Protein AF-A0A1N7NQ08-F1 (afdb_monomer_lite)

Radius of gyration: 19.03 Å; chains: 1; bounding box: 30×50×64 Å

Structure (mmCIF, N/CA/C/O backbone):
data_AF-A0A1N7NQ08-F1
#
_entry.id   AF-A0A1N7NQ08-F1
#
loop_
_atom_site.group_PDB
_atom_site.id
_atom_site.type_symbol
_atom_site.label_atom_id
_atom_site.label_alt_id
_atom_site.label_comp_id
_atom_site.label_asym_id
_atom_site.label_entity_id
_atom_site.label_seq_id
_atom_site.pdbx_PDB_ins_code
_atom_site.Cartn_x
_atom_site.Cartn_y
_atom_site.Cartn_z
_atom_site.occupancy
_atom_site.B_iso_or_equiv
_atom_site.auth_seq_id
_atom_site.auth_comp_id
_atom_site.auth_asym_id
_atom_site.auth_atom_id
_atom_site.pdbx_PDB_model_num
ATOM 1 N N . MET A 1 1 ? 11.891 -41.042 49.660 1.00 40.25 1 MET A N 1
ATOM 2 C CA . MET A 1 1 ? 10.610 -41.252 48.942 1.00 40.25 1 MET A CA 1
ATOM 3 C C . MET A 1 1 ? 9.607 -40.316 49.615 1.00 40.25 1 MET A C 1
ATOM 5 O O . MET A 1 1 ? 9.396 -40.495 50.798 1.00 40.25 1 MET A O 1
ATOM 9 N N . ASN A 1 2 ? 9.118 -39.202 49.071 1.00 37.78 2 ASN A N 1
ATOM 10 C CA . ASN A 1 2 ? 8.674 -38.845 47.722 1.00 37.78 2 ASN A CA 1
ATOM 11 C C . ASN A 1 2 ? 8.966 -37.348 47.447 1.00 37.78 2 ASN A C 1
ATOM 13 O O . ASN A 1 2 ? 8.661 -36.528 48.313 1.00 37.78 2 ASN A O 1
ATOM 17 N N . PRO A 1 3 ? 9.488 -36.965 46.268 1.00 45.69 3 PRO A N 1
ATOM 18 C CA . PRO A 1 3 ? 9.626 -35.570 45.862 1.00 45.69 3 PRO A CA 1
ATOM 19 C C . PRO A 1 3 ? 8.311 -35.075 45.236 1.00 45.69 3 PRO A C 1
ATOM 21 O O . PRO A 1 3 ? 7.804 -35.678 44.292 1.00 45.69 3 PRO A O 1
ATOM 24 N N . ARG A 1 4 ? 7.741 -33.973 45.737 1.00 47.22 4 ARG A N 1
ATOM 25 C CA . ARG A 1 4 ? 6.651 -33.274 45.038 1.00 47.22 4 ARG A CA 1
ATOM 26 C C . ARG A 1 4 ? 7.250 -32.283 44.050 1.00 47.22 4 ARG A C 1
ATOM 28 O O . ARG A 1 4 ? 7.647 -31.177 44.394 1.00 47.22 4 ARG A O 1
ATOM 35 N N . ILE A 1 5 ? 7.357 -32.789 42.834 1.00 52.53 5 ILE A N 1
ATOM 36 C CA . ILE A 1 5 ? 7.685 -32.114 41.588 1.00 52.53 5 ILE A CA 1
ATOM 37 C C . ILE A 1 5 ? 6.440 -31.363 41.074 1.00 52.53 5 ILE A C 1
ATOM 39 O O . ILE A 1 5 ? 5.339 -31.898 41.176 1.00 52.53 5 ILE A O 1
ATOM 43 N N . LEU A 1 6 ? 6.677 -30.203 40.437 1.00 45.25 6 LEU A N 1
ATOM 44 C CA . LEU A 1 6 ? 5.792 -29.447 39.522 1.00 45.25 6 LEU A CA 1
ATOM 45 C C . LEU A 1 6 ? 4.555 -28.770 40.165 1.00 45.25 6 LEU A C 1
ATOM 47 O O . LEU A 1 6 ? 3.888 -29.335 41.013 1.00 45.25 6 LEU A O 1
ATOM 51 N N . CYS A 1 7 ? 4.181 -27.532 39.835 1.00 41.44 7 CYS A N 1
ATOM 52 C CA . CYS A 1 7 ? 4.156 -26.911 38.513 1.00 41.44 7 CYS A CA 1
ATOM 53 C C . CYS A 1 7 ? 4.699 -25.476 38.535 1.00 41.44 7 CYS A C 1
ATOM 55 O O . CYS A 1 7 ? 4.067 -24.564 39.065 1.00 41.44 7 CYS A O 1
ATOM 57 N N . LEU A 1 8 ? 5.832 -25.264 37.867 1.00 40.75 8 LEU A N 1
ATOM 58 C CA . LEU A 1 8 ? 6.222 -23.950 37.377 1.00 40.75 8 LEU A CA 1
ATOM 59 C C . LEU A 1 8 ? 5.378 -23.688 36.121 1.00 40.75 8 LEU A C 1
ATOM 61 O O . LEU A 1 8 ? 5.647 -24.252 35.061 1.00 40.75 8 LEU A O 1
ATOM 65 N N . VAL A 1 9 ? 4.317 -22.892 36.249 1.00 47.38 9 VAL A N 1
ATOM 66 C CA . VAL A 1 9 ? 3.541 -22.414 35.097 1.00 47.38 9 VAL A CA 1
ATOM 67 C C . VAL A 1 9 ? 4.383 -21.347 34.406 1.00 47.38 9 VAL A C 1
ATOM 69 O O . VAL A 1 9 ? 4.257 -20.156 34.679 1.00 47.38 9 VAL A O 1
ATOM 72 N N . ILE A 1 10 ? 5.294 -21.774 33.533 1.00 48.81 10 ILE A N 1
ATOM 73 C CA . ILE A 1 10 ? 5.899 -20.860 32.571 1.00 48.81 10 ILE A CA 1
ATOM 74 C C . ILE A 1 10 ? 4.823 -20.601 31.521 1.00 48.81 10 ILE A C 1
ATOM 76 O O . ILE A 1 10 ? 4.631 -21.393 30.600 1.00 48.81 10 ILE A O 1
ATOM 80 N N . VAL A 1 11 ? 4.101 -19.489 31.668 1.00 45.97 11 VAL A N 1
ATOM 81 C CA . VAL A 1 11 ? 3.359 -18.895 30.555 1.00 45.97 11 VAL A CA 1
ATOM 82 C C . VAL A 1 11 ? 4.410 -18.343 29.593 1.00 45.97 11 VAL A C 1
ATOM 84 O O . VAL A 1 11 ? 4.737 -17.159 29.597 1.00 45.97 11 VAL A O 1
ATOM 87 N N . LEU A 1 12 ? 4.991 -19.231 28.788 1.00 41.25 12 LEU A N 1
ATOM 88 C CA . LEU A 1 12 ? 5.692 -18.857 27.571 1.00 41.25 12 LEU A CA 1
ATOM 89 C C . LEU A 1 12 ? 4.606 -18.350 26.622 1.00 41.25 12 LEU A C 1
ATOM 91 O O . LEU A 1 12 ? 4.070 -19.090 25.800 1.00 41.25 12 LEU A O 1
ATOM 95 N N . MET A 1 13 ? 4.248 -17.072 26.773 1.00 42.16 13 MET A N 1
ATOM 96 C CA . MET A 1 13 ? 3.688 -16.309 25.671 1.00 42.16 13 MET A CA 1
ATOM 97 C C . MET A 1 13 ? 4.774 -16.287 24.603 1.00 42.16 13 MET A C 1
ATOM 99 O O . MET A 1 13 ? 5.636 -15.411 24.582 1.00 42.16 13 MET A O 1
ATOM 103 N N . ALA A 1 14 ? 4.763 -17.308 23.750 1.00 41.09 14 ALA A N 1
ATOM 104 C CA . ALA A 1 14 ? 5.434 -17.283 22.472 1.00 41.09 14 ALA A CA 1
ATOM 105 C C . ALA A 1 14 ? 4.747 -16.194 21.641 1.00 41.09 14 ALA A C 1
ATOM 107 O O . ALA A 1 14 ? 3.910 -16.459 20.785 1.00 41.09 14 ALA A O 1
ATOM 108 N N . LEU A 1 15 ? 5.094 -14.938 21.918 1.00 44.75 15 LEU A N 1
ATOM 109 C CA . LEU A 1 15 ? 5.070 -13.896 20.913 1.00 44.75 15 LEU A CA 1
ATOM 110 C C . LEU A 1 15 ? 6.167 -14.289 19.932 1.00 44.75 15 LEU A C 1
ATOM 112 O O . LEU A 1 15 ? 7.278 -13.781 19.999 1.00 44.75 15 LEU A O 1
ATOM 116 N N . SER A 1 16 ? 5.888 -15.261 19.066 1.00 36.97 16 SER A N 1
ATOM 117 C CA . SER A 1 16 ? 6.612 -15.352 17.813 1.00 36.97 16 SER A CA 1
ATOM 118 C C . SER A 1 16 ? 6.289 -14.051 17.081 1.00 36.97 16 SER A C 1
ATOM 120 O O . SER A 1 16 ? 5.120 -13.864 16.720 1.00 36.97 16 SER A O 1
ATOM 122 N N . PRO A 1 17 ? 7.243 -13.124 16.877 1.00 40.88 17 PRO A N 1
ATOM 123 C CA . PRO A 1 17 ? 7.045 -12.121 15.858 1.00 40.88 17 PRO A CA 1
ATOM 124 C C . PRO A 1 17 ? 7.072 -12.912 14.556 1.00 40.88 17 PRO A C 1
ATOM 126 O O . PRO A 1 17 ? 8.131 -13.271 14.046 1.00 40.88 17 PRO A O 1
ATOM 129 N N . VAL A 1 18 ? 5.896 -13.284 14.059 1.00 40.31 18 VAL A N 1
ATOM 130 C CA . VAL A 1 18 ? 5.785 -13.681 12.667 1.00 40.31 18 VAL A CA 1
ATOM 131 C C . VAL A 1 18 ? 6.122 -12.397 11.929 1.00 40.31 18 VAL A C 1
ATOM 133 O O . VAL A 1 18 ? 5.323 -11.463 11.897 1.00 40.31 18 VAL A O 1
ATOM 136 N N . ALA A 1 19 ? 7.375 -12.288 11.494 1.00 39.91 19 ALA A N 1
ATOM 137 C CA . ALA A 1 19 ? 7.854 -11.187 10.685 1.00 39.91 19 ALA A CA 1
ATOM 138 C C . ALA A 1 19 ? 7.156 -11.309 9.328 1.00 39.91 19 ALA A C 1
ATOM 140 O O . ALA A 1 19 ? 7.699 -11.836 8.362 1.00 39.91 19 ALA A O 1
ATOM 141 N N . PHE A 1 20 ? 5.892 -10.894 9.286 1.00 48.38 20 PHE A N 1
ATOM 142 C CA . PHE A 1 20 ? 5.158 -10.658 8.062 1.00 48.38 20 PHE A CA 1
ATOM 143 C C . PHE A 1 20 ? 5.689 -9.352 7.488 1.00 48.38 20 PHE A C 1
ATOM 145 O O . PHE A 1 20 ? 5.047 -8.311 7.589 1.00 48.38 20 PHE A O 1
ATOM 152 N N . ALA A 1 21 ? 6.880 -9.411 6.905 1.00 51.34 21 ALA A N 1
ATOM 153 C CA . ALA A 1 21 ? 7.286 -8.447 5.905 1.00 51.34 21 ALA A CA 1
ATOM 154 C C . ALA A 1 21 ? 6.219 -8.475 4.799 1.00 51.34 21 ALA A C 1
ATOM 156 O O . ALA A 1 21 ? 6.187 -9.386 3.972 1.00 51.34 21 ALA A O 1
ATOM 157 N N . ARG A 1 22 ? 5.254 -7.554 4.856 1.00 75.19 22 ARG A N 1
ATOM 158 C CA . ARG A 1 22 ? 4.233 -7.384 3.816 1.00 75.19 22 ARG A CA 1
ATOM 159 C C . ARG A 1 22 ? 4.583 -6.120 3.058 1.00 75.19 22 ARG A C 1
ATOM 161 O O . ARG A 1 22 ? 4.784 -5.079 3.680 1.00 75.19 22 ARG A O 1
ATOM 168 N N . CYS A 1 23 ? 4.652 -6.221 1.738 1.00 85.25 23 CYS A N 1
ATOM 169 C CA . CYS A 1 23 ? 4.746 -5.055 0.875 1.00 85.25 23 CYS A CA 1
ATOM 170 C C . CYS A 1 23 ? 3.418 -4.313 0.933 1.00 85.25 23 CYS A C 1
ATOM 172 O O . CYS A 1 23 ? 2.376 -4.869 0.586 1.00 85.25 23 CYS A O 1
ATOM 174 N N . LEU A 1 24 ? 3.454 -3.095 1.463 1.00 89.75 24 LEU A N 1
ATOM 175 C CA . LEU A 1 24 ? 2.291 -2.249 1.675 1.00 89.75 24 LEU A CA 1
ATOM 176 C C . LEU A 1 24 ? 2.553 -0.883 1.056 1.00 89.75 24 LEU A C 1
ATOM 178 O O . LEU A 1 24 ? 3.663 -0.361 1.124 1.00 89.75 24 LEU A O 1
ATOM 182 N N . TYR A 1 25 ? 1.515 -0.306 0.465 1.00 91.31 25 TYR A N 1
ATOM 183 C CA . TYR A 1 25 ? 1.525 1.087 0.041 1.00 91.31 25 TYR A CA 1
ATOM 184 C C . TYR A 1 25 ? 1.763 1.993 1.250 1.00 91.31 25 TYR A C 1
ATOM 186 O O . TYR A 1 25 ? 0.944 1.971 2.155 1.00 91.31 25 TYR A O 1
ATOM 194 N N . ASN A 1 26 ? 2.832 2.784 1.259 1.00 92.88 26 ASN A N 1
ATOM 195 C CA . ASN A 1 26 ? 3.103 3.805 2.260 1.00 92.88 26 ASN A CA 1
ATOM 196 C C . ASN A 1 26 ? 2.428 5.129 1.840 1.00 92.88 26 ASN A C 1
ATOM 198 O O . ASN A 1 26 ? 2.866 5.742 0.863 1.00 92.88 26 ASN A O 1
ATOM 202 N N . PRO A 1 27 ? 1.403 5.619 2.565 1.00 91.25 27 PRO A N 1
ATOM 203 C CA . PRO A 1 27 ? 0.723 6.870 2.228 1.00 91.25 27 PRO A CA 1
ATOM 204 C C . PRO A 1 27 ? 1.604 8.117 2.388 1.00 91.25 27 PRO A C 1
ATOM 206 O O . PRO A 1 27 ? 1.278 9.153 1.814 1.00 91.25 27 PRO A O 1
ATOM 209 N N . GLU A 1 28 ? 2.705 8.043 3.143 1.00 92.06 28 GLU A N 1
ATOM 210 C CA . GLU A 1 28 ? 3.614 9.175 3.357 1.00 92.06 28 GLU A CA 1
ATOM 211 C C . GLU A 1 28 ? 4.529 9.420 2.153 1.00 92.06 28 GLU A C 1
ATOM 213 O O . GLU A 1 28 ? 4.795 10.571 1.808 1.00 92.06 28 GLU A O 1
ATOM 218 N N . THR A 1 29 ? 5.009 8.353 1.503 1.00 92.25 29 THR A N 1
ATOM 219 C CA . THR A 1 29 ? 5.924 8.461 0.350 1.00 92.25 29 THR A CA 1
ATOM 220 C C . THR A 1 29 ? 5.249 8.173 -0.987 1.00 92.25 29 THR A C 1
ATOM 222 O O . THR A 1 29 ? 5.733 8.608 -2.028 1.00 92.25 29 THR A O 1
ATOM 225 N N . GLY A 1 30 ? 4.128 7.450 -0.977 1.00 90.19 30 GLY A N 1
ATOM 226 C CA . GLY A 1 30 ? 3.474 6.932 -2.175 1.00 90.19 30 GLY A CA 1
ATOM 227 C C . GLY A 1 30 ? 4.110 5.654 -2.738 1.00 90.19 30 GLY A C 1
ATOM 228 O O . GLY A 1 30 ? 3.646 5.153 -3.763 1.00 90.19 30 GLY A O 1
ATOM 229 N N . ASP A 1 31 ? 5.148 5.114 -2.092 1.00 91.75 31 ASP A N 1
ATOM 230 C CA . ASP A 1 31 ? 5.829 3.892 -2.525 1.00 91.75 31 ASP A CA 1
ATOM 231 C C . ASP A 1 31 ? 5.191 2.633 -1.924 1.00 91.75 31 ASP A C 1
ATOM 233 O O . ASP A 1 31 ? 4.560 2.680 -0.874 1.00 91.75 31 ASP A O 1
ATOM 237 N N . THR A 1 32 ? 5.397 1.470 -2.543 1.00 90.94 32 THR A N 1
ATOM 238 C CA . THR A 1 32 ? 5.168 0.178 -1.881 1.00 90.94 32 THR A CA 1
ATOM 239 C C . THR A 1 32 ? 6.448 -0.248 -1.164 1.00 90.94 32 THR A C 1
ATOM 241 O O . THR A 1 32 ? 7.515 -0.376 -1.768 1.00 90.94 32 THR A O 1
ATOM 244 N N . GLN A 1 33 ? 6.351 -0.430 0.149 1.00 91.38 33 GLN A N 1
ATOM 245 C CA . GLN A 1 33 ? 7.487 -0.667 1.034 1.00 91.38 33 GLN A CA 1
ATOM 246 C C . GLN A 1 33 ? 7.215 -1.832 1.977 1.00 91.38 33 GLN A C 1
ATOM 248 O O . GLN A 1 33 ? 6.070 -2.171 2.285 1.00 91.38 33 GLN A O 1
ATOM 253 N N . GLU A 1 34 ? 8.291 -2.448 2.456 1.00 89.75 34 GLU A N 1
ATOM 254 C CA . GLU A 1 34 ? 8.202 -3.517 3.441 1.00 89.75 34 GLU A CA 1
ATOM 255 C C . GLU A 1 34 ? 7.712 -2.949 4.774 1.00 89.75 34 GLU A C 1
ATOM 257 O O . GLU A 1 34 ? 8.417 -2.173 5.419 1.00 89.75 34 GLU A O 1
ATOM 262 N N . CYS A 1 35 ? 6.535 -3.362 5.238 1.00 89.69 35 CYS A N 1
ATOM 263 C CA . CYS A 1 35 ? 6.145 -3.071 6.608 1.00 89.69 35 CYS A CA 1
ATOM 264 C C . CYS A 1 35 ? 6.837 -4.043 7.566 1.00 89.69 35 CYS A C 1
ATOM 266 O O . CYS A 1 35 ? 6.469 -5.214 7.655 1.00 89.69 35 CYS A O 1
ATOM 268 N N . ARG A 1 36 ? 7.842 -3.555 8.296 1.00 88.75 36 ARG A N 1
ATOM 269 C CA . ARG A 1 36 ? 8.676 -4.369 9.198 1.00 88.75 36 ARG A CA 1
ATOM 270 C C . ARG A 1 36 ? 8.080 -4.534 10.588 1.00 88.75 36 ARG A C 1
ATOM 272 O O . ARG A 1 36 ? 8.449 -5.449 11.320 1.00 88.75 36 ARG A O 1
ATOM 279 N N . SER A 1 37 ? 7.183 -3.632 10.972 1.00 88.94 37 SER A N 1
ATOM 280 C CA . SER A 1 37 ? 6.512 -3.65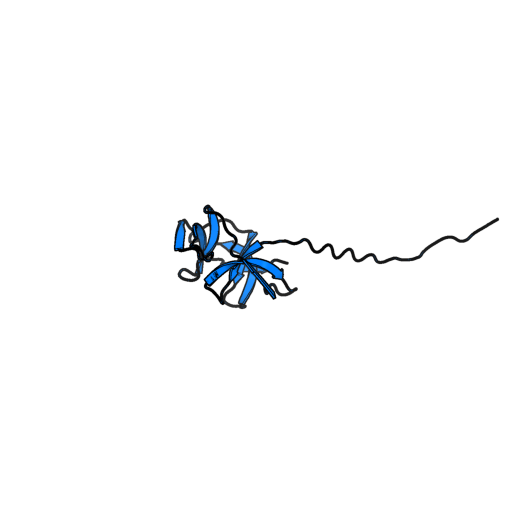6 12.268 1.00 88.94 37 SER A CA 1
ATOM 281 C C . SER A 1 37 ? 5.129 -3.040 12.145 1.00 88.94 37 SER A C 1
ATOM 283 O O . SER A 1 37 ? 5.001 -1.915 11.672 1.00 88.94 37 SER A O 1
ATOM 285 N N . MET A 1 38 ? 4.103 -3.765 12.588 1.00 90.50 38 MET A N 1
ATOM 286 C CA . MET A 1 38 ? 2.714 -3.311 12.581 1.00 90.50 38 MET A CA 1
ATOM 287 C C . MET A 1 38 ? 2.119 -3.405 13.986 1.00 90.50 38 MET A C 1
ATOM 289 O O . MET A 1 38 ? 2.320 -4.397 14.694 1.00 90.50 38 MET A O 1
ATOM 293 N N . ASN A 1 39 ? 1.381 -2.377 14.407 1.00 90.75 39 ASN A N 1
ATOM 294 C CA . ASN A 1 39 ? 0.733 -2.367 15.716 1.00 90.75 39 ASN A CA 1
ATOM 295 C C . ASN A 1 39 ? -0.619 -3.109 15.710 1.00 90.75 39 ASN A C 1
ATOM 297 O O . ASN A 1 39 ? -1.074 -3.636 14.699 1.00 90.75 39 ASN A O 1
ATOM 301 N N . ALA A 1 40 ? -1.266 -3.195 16.878 1.00 89.81 40 ALA A N 1
ATOM 302 C CA . ALA A 1 40 ? -2.512 -3.952 17.046 1.00 89.81 40 ALA A CA 1
ATOM 303 C C . ALA A 1 40 ? -3.700 -3.391 16.254 1.00 89.81 40 ALA A C 1
ATOM 305 O O . ALA A 1 40 ? -4.629 -4.142 15.975 1.00 89.81 40 ALA A O 1
ATOM 306 N N . ILE A 1 41 ? -3.671 -2.104 15.905 1.00 90.19 41 ILE A N 1
ATOM 307 C CA . ILE A 1 41 ? -4.744 -1.439 15.159 1.00 90.19 41 ILE A CA 1
ATOM 308 C C . ILE A 1 41 ? -4.479 -1.412 13.648 1.00 90.19 41 ILE A C 1
ATOM 310 O O . ILE A 1 41 ? -5.329 -0.959 12.887 1.00 90.19 41 ILE A O 1
ATOM 314 N N . GLY A 1 42 ? -3.345 -1.965 13.208 1.00 90.62 42 GLY A N 1
ATOM 315 C CA . GLY A 1 42 ? -3.008 -2.111 11.797 1.00 90.62 42 GLY A CA 1
ATOM 316 C C . GLY A 1 42 ? -2.204 -0.952 11.231 1.00 90.62 42 GLY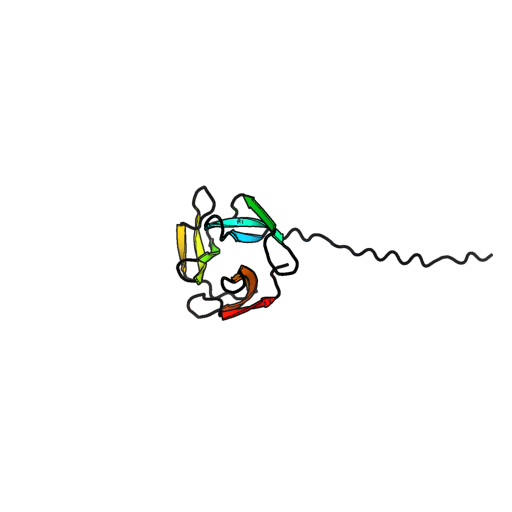 A C 1
ATOM 317 O O . GLY A 1 42 ? -2.144 -0.820 10.020 1.00 90.62 42 GLY A O 1
ATOM 318 N N . GLU A 1 43 ? -1.587 -0.105 12.050 1.00 92.12 43 GLU A N 1
ATOM 319 C CA . GLU A 1 43 ? -0.648 0.906 11.556 1.00 92.12 43 GLU A CA 1
ATOM 320 C C . GLU A 1 43 ? 0.723 0.277 11.344 1.00 92.12 43 GLU A C 1
ATOM 322 O O . GLU A 1 43 ? 1.227 -0.442 12.215 1.00 92.12 43 GLU A O 1
ATOM 327 N N . CYS A 1 44 ? 1.346 0.577 10.205 1.00 91.12 44 CYS A N 1
ATOM 328 C CA . CYS A 1 44 ? 2.748 0.249 10.015 1.00 91.12 44 CYS A CA 1
ATOM 329 C C . CYS A 1 44 ? 3.615 1.257 10.777 1.00 91.12 44 CYS A C 1
ATOM 331 O O . CYS A 1 44 ? 3.590 2.446 10.484 1.00 91.12 44 CYS A O 1
ATOM 333 N N . LEU A 1 45 ? 4.377 0.777 11.756 1.00 91.25 45 LEU A N 1
ATOM 334 C CA . LEU A 1 45 ? 5.244 1.593 12.608 1.00 91.25 45 LEU A CA 1
ATOM 335 C C . LEU A 1 45 ? 6.636 1.809 12.011 1.00 91.25 45 LEU A C 1
ATOM 337 O O . LEU A 1 45 ? 7.372 2.690 12.448 1.00 91.25 45 LEU A O 1
ATOM 341 N N . ASN A 1 46 ? 7.047 0.942 11.086 1.00 90.12 46 ASN A N 1
ATOM 342 C CA . ASN A 1 46 ? 8.364 1.003 10.475 1.00 90.12 46 ASN A CA 1
ATOM 343 C C . ASN A 1 46 ? 8.291 0.479 9.043 1.00 90.12 46 ASN A C 1
ATOM 345 O O . ASN A 1 46 ? 8.126 -0.727 8.828 1.00 90.12 46 ASN A O 1
ATOM 349 N N . PHE A 1 47 ? 8.429 1.397 8.091 1.00 90.94 47 PHE A N 1
ATOM 350 C CA . PHE A 1 47 ? 8.657 1.052 6.700 1.00 90.94 47 PHE A CA 1
ATOM 351 C C . PHE A 1 47 ? 10.145 0.826 6.450 1.00 90.94 47 PHE A C 1
ATOM 353 O O . PHE A 1 47 ? 11.004 1.614 6.847 1.00 90.94 47 PHE A O 1
ATOM 360 N N . GLY A 1 48 ? 10.431 -0.296 5.805 1.00 86.62 48 GLY A N 1
ATOM 361 C CA . GLY A 1 48 ? 11.727 -0.631 5.257 1.00 86.62 48 GLY A CA 1
ATOM 362 C C . GLY A 1 48 ? 11.927 -0.057 3.850 1.00 86.62 48 GLY A C 1
ATOM 363 O O . GLY A 1 48 ? 11.192 0.831 3.417 1.00 86.62 48 GLY A O 1
ATOM 364 N N . PRO A 1 49 ? 12.928 -0.568 3.115 1.00 85.44 49 PRO A N 1
ATOM 365 C CA . PRO A 1 49 ? 13.108 -0.239 1.712 1.00 85.44 49 PRO A CA 1
ATOM 366 C C . PRO A 1 49 ? 11.895 -0.685 0.887 1.00 85.44 49 PRO A C 1
ATOM 368 O O . PRO A 1 49 ? 11.025 -1.435 1.351 1.00 85.44 49 PRO A O 1
ATOM 371 N N . SER A 1 50 ? 11.862 -0.220 -0.360 1.00 83.56 50 SER A N 1
ATOM 372 C CA . SER A 1 50 ? 10.881 -0.666 -1.338 1.00 83.56 50 SER A CA 1
ATOM 373 C C . SER A 1 50 ? 10.850 -2.182 -1.440 1.00 83.56 50 SER A C 1
ATOM 375 O O . SER A 1 50 ? 11.886 -2.851 -1.447 1.00 83.56 50 SER A O 1
ATOM 377 N N . CYS A 1 51 ? 9.642 -2.724 -1.517 1.00 76.62 51 CYS A N 1
ATOM 378 C CA . CYS A 1 51 ? 9.451 -4.123 -1.840 1.00 76.62 51 CYS A CA 1
ATOM 379 C C . CYS A 1 51 ? 8.216 -4.266 -2.721 1.00 76.62 51 CYS A C 1
ATOM 381 O O . CYS A 1 51 ? 7.226 -3.553 -2.554 1.00 76.62 51 CYS A O 1
ATOM 383 N N . GLY A 1 52 ? 8.320 -5.151 -3.699 1.00 70.31 52 GLY A N 1
ATOM 384 C CA . GLY A 1 52 ? 7.307 -5.346 -4.720 1.00 70.31 52 GLY A CA 1
ATOM 385 C C . GLY A 1 52 ? 7.963 -5.824 -6.002 1.00 70.31 52 GLY A C 1
ATOM 386 O O . GLY A 1 52 ? 8.882 -5.185 -6.516 1.00 70.31 52 GLY A O 1
ATOM 387 N N . GLU A 1 53 ? 7.501 -6.958 -6.505 1.00 74.06 53 GLU A N 1
ATOM 388 C CA . GLU A 1 53 ? 7.831 -7.426 -7.846 1.00 74.06 53 GLU A CA 1
ATOM 389 C C . GLU A 1 53 ? 6.652 -7.132 -8.774 1.00 74.06 53 GLU A C 1
ATOM 391 O O . GLU A 1 53 ? 5.491 -7.106 -8.358 1.00 74.06 53 GLU A O 1
ATOM 396 N N . ALA A 1 54 ? 6.933 -6.887 -10.055 1.00 75.69 54 ALA A N 1
ATOM 397 C CA . ALA A 1 54 ? 5.865 -6.749 -11.039 1.00 75.69 54 ALA A CA 1
ATOM 398 C C . ALA A 1 54 ? 4.929 -7.972 -10.975 1.00 75.69 54 ALA A C 1
ATOM 400 O O . ALA A 1 54 ? 5.387 -9.112 -10.960 1.00 75.69 54 ALA A O 1
ATOM 401 N N . GLY A 1 55 ? 3.620 -7.730 -10.945 1.00 72.50 55 GLY A N 1
ATOM 402 C CA . GLY A 1 55 ? 2.600 -8.751 -10.710 1.00 72.50 55 GLY A CA 1
ATOM 403 C C . GLY A 1 55 ? 1.994 -8.722 -9.303 1.00 72.50 55 GLY A C 1
ATOM 404 O O . GLY A 1 55 ? 0.927 -9.308 -9.101 1.00 72.50 55 GLY A O 1
ATOM 405 N N . ASP A 1 56 ? 2.605 -8.013 -8.350 1.00 81.06 56 ASP A N 1
ATOM 406 C CA . ASP A 1 56 ? 2.056 -7.868 -7.002 1.00 81.06 56 ASP A CA 1
ATOM 407 C C . ASP A 1 56 ? 0.807 -6.988 -6.980 1.00 81.06 56 ASP A C 1
ATOM 409 O O . ASP A 1 56 ? 0.732 -5.947 -7.632 1.00 81.06 56 ASP A O 1
ATOM 413 N N . VAL A 1 57 ? -0.185 -7.388 -6.184 1.00 83.75 57 VAL A N 1
ATOM 414 C CA . VAL A 1 57 ? -1.376 -6.567 -5.953 1.00 83.75 57 VAL A CA 1
ATOM 415 C C . VAL A 1 57 ? -1.054 -5.515 -4.901 1.00 83.75 57 VAL A C 1
ATOM 417 O O . VAL A 1 57 ? -0.757 -5.857 -3.757 1.00 83.75 57 VAL A O 1
ATOM 420 N N . THR A 1 58 ? -1.173 -4.244 -5.269 1.00 86.88 58 THR A N 1
ATOM 421 C CA . THR A 1 58 ? -0.970 -3.100 -4.378 1.00 86.88 58 THR A CA 1
ATOM 422 C C . THR A 1 58 ? -2.173 -2.160 -4.422 1.00 86.88 58 THR A C 1
ATOM 424 O O . THR A 1 58 ? -3.065 -2.292 -5.260 1.00 86.88 58 THR A O 1
ATOM 427 N N . TYR A 1 59 ? -2.224 -1.228 -3.480 1.00 88.31 59 TYR A N 1
ATOM 428 C CA . TYR A 1 59 ? -3.255 -0.201 -3.432 1.00 88.31 59 TYR A CA 1
ATOM 429 C C . TYR A 1 59 ? -2.895 0.949 -4.384 1.00 88.31 59 TYR A C 1
ATOM 431 O O . TYR A 1 59 ? -1.811 1.522 -4.279 1.00 88.31 59 TYR A O 1
ATOM 439 N N . ASN A 1 60 ? -3.805 1.300 -5.294 1.00 90.25 60 ASN A N 1
ATOM 440 C CA . ASN A 1 60 ? -3.710 2.490 -6.130 1.00 90.25 60 ASN A CA 1
ATOM 441 C C . ASN A 1 60 ? -4.459 3.660 -5.459 1.00 90.25 60 ASN A C 1
ATOM 443 O O . ASN A 1 60 ? -5.696 3.669 -5.449 1.00 90.25 60 ASN A O 1
ATOM 447 N N . PRO A 1 61 ? -3.753 4.687 -4.948 1.00 87.31 61 PRO A N 1
ATOM 448 C CA . PRO A 1 61 ? -4.389 5.828 -4.291 1.00 87.31 61 PRO A CA 1
ATOM 449 C C . PRO A 1 61 ? -5.184 6.728 -5.246 1.00 87.31 61 PRO A C 1
ATOM 451 O O . PRO A 1 61 ? -6.054 7.464 -4.790 1.00 87.31 61 PRO A O 1
ATOM 454 N N . GLN A 1 62 ? -4.912 6.690 -6.556 1.00 89.19 62 GLN A N 1
ATOM 455 C CA . GLN A 1 62 ? -5.604 7.530 -7.542 1.00 89.19 62 GLN A CA 1
ATOM 456 C C . GLN A 1 62 ? -7.020 7.031 -7.825 1.00 89.19 62 GLN A C 1
ATOM 458 O O . GLN A 1 62 ? -7.928 7.825 -8.063 1.00 89.19 62 GLN A O 1
ATOM 463 N N . THR A 1 63 ? -7.199 5.712 -7.816 1.00 89.50 63 THR A N 1
ATOM 464 C CA . THR A 1 63 ? -8.476 5.055 -8.112 1.00 89.50 63 THR A CA 1
ATOM 465 C C . THR A 1 63 ? -9.137 4.475 -6.864 1.00 89.50 63 THR A C 1
ATOM 467 O O . THR A 1 63 ? -10.294 4.074 -6.941 1.00 89.50 63 THR A O 1
ATOM 470 N N . ASN A 1 64 ? -8.440 4.461 -5.720 1.00 88.44 64 ASN A N 1
ATOM 471 C CA . ASN A 1 64 ? -8.867 3.821 -4.473 1.00 88.44 64 ASN A CA 1
ATOM 472 C C . ASN A 1 64 ? -9.186 2.323 -4.668 1.00 88.44 64 ASN A C 1
ATOM 474 O O . ASN A 1 64 ? -10.156 1.790 -4.125 1.00 88.44 64 ASN A O 1
ATOM 478 N N . THR A 1 65 ? -8.380 1.640 -5.486 1.00 90.06 65 THR A N 1
ATOM 479 C CA . THR A 1 65 ? -8.584 0.229 -5.847 1.00 90.06 65 THR A CA 1
ATOM 480 C C . THR A 1 65 ? -7.335 -0.603 -5.594 1.00 90.06 65 THR A C 1
ATOM 482 O O . THR A 1 65 ? -6.223 -0.084 -5.533 1.00 90.06 65 THR A O 1
ATOM 485 N N . MET A 1 66 ? -7.517 -1.908 -5.416 1.00 88.62 66 MET A N 1
ATOM 486 C CA . MET A 1 66 ? -6.427 -2.873 -5.365 1.00 88.62 66 MET A CA 1
ATOM 487 C C . MET A 1 66 ? -6.140 -3.350 -6.783 1.00 88.62 66 MET A C 1
ATOM 489 O O . MET A 1 66 ? -7.001 -3.955 -7.422 1.00 88.62 66 MET A O 1
ATOM 493 N N . GLU A 1 67 ? -4.934 -3.113 -7.278 1.00 89.12 67 GLU A N 1
ATOM 494 C CA . GLU A 1 67 ? -4.564 -3.391 -8.664 1.00 89.12 67 GLU A CA 1
ATOM 495 C C . GLU A 1 67 ? -3.237 -4.125 -8.738 1.00 89.12 67 GLU A C 1
ATOM 497 O O . GLU A 1 67 ? -2.396 -4.020 -7.846 1.00 89.12 67 GLU A O 1
ATOM 502 N N . ILE A 1 68 ? -3.055 -4.893 -9.809 1.00 88.31 68 ILE A N 1
ATOM 503 C CA . ILE A 1 68 ? -1.765 -5.513 -10.093 1.00 88.31 68 ILE A CA 1
ATOM 504 C C . ILE A 1 68 ? -0.795 -4.406 -10.499 1.00 88.31 68 ILE A C 1
ATOM 506 O O . ILE A 1 68 ? -1.049 -3.680 -11.458 1.00 88.31 68 ILE A O 1
ATOM 510 N N . CYS A 1 69 ? 0.324 -4.278 -9.801 1.00 87.62 69 CYS A N 1
ATOM 511 C CA . CYS A 1 69 ? 1.389 -3.392 -10.224 1.00 87.62 69 CYS A CA 1
ATOM 512 C C . CYS A 1 69 ? 2.198 -4.049 -11.342 1.00 87.62 69 CYS A C 1
ATOM 514 O O . CYS A 1 69 ? 2.860 -5.059 -11.124 1.00 87.62 69 CYS A O 1
ATOM 516 N N . ASN A 1 70 ? 2.187 -3.472 -12.540 1.00 90.06 70 ASN A N 1
ATOM 517 C CA . ASN A 1 70 ? 2.971 -3.974 -13.669 1.00 90.06 70 ASN A CA 1
ATOM 518 C C . ASN A 1 70 ? 4.417 -3.474 -13.637 1.00 90.06 70 ASN A C 1
ATOM 520 O O . ASN A 1 70 ? 5.306 -4.098 -14.214 1.00 90.06 70 ASN A O 1
ATOM 524 N N . THR A 1 71 ? 4.665 -2.307 -13.039 1.00 90.12 71 THR A N 1
ATOM 525 C CA . THR A 1 71 ? 5.998 -1.693 -13.026 1.00 90.12 71 THR A CA 1
ATOM 526 C C . THR A 1 71 ? 6.185 -0.818 -11.798 1.00 90.12 71 THR A C 1
ATOM 528 O O . THR A 1 71 ? 5.397 0.098 -11.551 1.00 90.12 71 THR A O 1
ATOM 531 N N . PHE A 1 72 ? 7.276 -1.070 -11.080 1.00 89.31 72 PHE A N 1
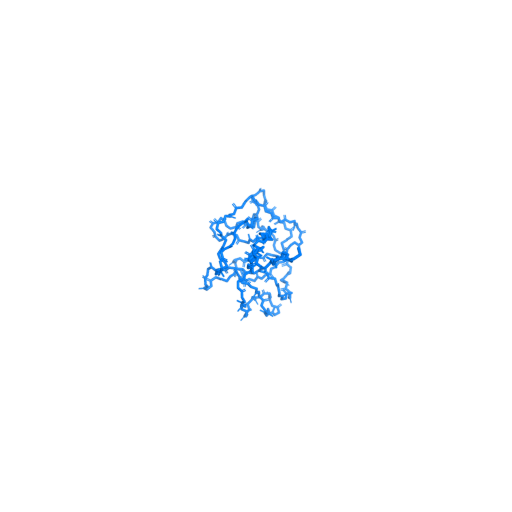ATOM 532 C CA . PHE A 1 72 ? 7.742 -0.246 -9.973 1.00 89.31 72 PHE A CA 1
ATOM 533 C C . PHE A 1 72 ? 8.826 0.736 -10.433 1.00 89.31 72 PHE A C 1
ATOM 535 O O . PHE A 1 72 ? 9.643 0.421 -11.300 1.00 89.31 72 PHE A O 1
ATOM 542 N N . SER A 1 73 ? 8.839 1.932 -9.848 1.00 89.50 73 SER A N 1
ATOM 543 C CA . SER A 1 73 ? 9.958 2.867 -9.944 1.00 89.50 73 SER A CA 1
ATOM 544 C C . SER A 1 73 ? 11.173 2.336 -9.172 1.00 89.50 73 SER A C 1
ATOM 546 O O . SER A 1 73 ? 11.076 1.396 -8.381 1.00 89.50 73 SER A O 1
ATOM 548 N N . SER A 1 74 ? 12.319 3.005 -9.312 1.00 84.94 74 SER A N 1
ATOM 549 C CA . SER A 1 74 ? 13.506 2.722 -8.496 1.00 84.94 74 SER A CA 1
ATOM 550 C C . SER A 1 74 ? 13.303 2.974 -6.994 1.00 84.94 74 SER A C 1
ATOM 552 O O . SER A 1 74 ? 14.082 2.467 -6.192 1.00 84.94 74 SER A O 1
ATOM 554 N N . THR A 1 75 ? 12.283 3.746 -6.605 1.00 85.12 75 THR A N 1
ATOM 555 C CA . THR A 1 75 ? 11.933 4.030 -5.201 1.00 85.12 75 THR A CA 1
ATOM 556 C C . THR A 1 75 ? 10.868 3.090 -4.645 1.00 85.12 75 THR A C 1
ATOM 558 O O . THR A 1 75 ? 10.628 3.115 -3.444 1.00 85.12 75 THR A O 1
ATOM 561 N N . GLY A 1 76 ? 10.255 2.244 -5.484 1.00 85.81 76 GLY A N 1
ATOM 562 C CA . GLY A 1 76 ? 9.176 1.333 -5.092 1.00 85.81 76 GLY A CA 1
ATOM 563 C C . GLY A 1 76 ? 7.761 1.859 -5.310 1.00 85.81 76 GLY A C 1
ATOM 564 O O . GLY A 1 76 ? 6.807 1.169 -4.959 1.00 85.81 76 GLY A O 1
ATOM 565 N N . ALA A 1 77 ? 7.576 3.044 -5.892 1.00 88.44 77 ALA A N 1
ATOM 566 C CA . ALA A 1 77 ? 6.259 3.502 -6.323 1.00 88.44 77 ALA A CA 1
ATOM 567 C C . ALA A 1 77 ? 5.761 2.640 -7.475 1.00 88.44 77 ALA A C 1
ATOM 569 O O . ALA A 1 77 ? 6.482 2.416 -8.448 1.00 88.44 77 ALA A O 1
ATOM 570 N N . CYS A 1 78 ? 4.512 2.187 -7.399 1.00 89.12 78 CYS A N 1
ATOM 571 C CA . CYS A 1 78 ? 3.889 1.592 -8.566 1.00 89.12 78 CYS A CA 1
ATOM 572 C C . CYS A 1 78 ? 3.572 2.699 -9.577 1.00 89.12 78 CYS A C 1
ATOM 574 O O . CYS A 1 78 ? 2.769 3.589 -9.300 1.00 89.12 78 CYS A O 1
ATOM 576 N N . ILE A 1 79 ? 4.224 2.657 -10.737 1.00 90.50 79 ILE A N 1
ATOM 577 C CA . ILE A 1 79 ? 4.084 3.675 -11.792 1.00 90.50 79 ILE A CA 1
ATOM 578 C C . ILE A 1 79 ? 3.245 3.188 -12.973 1.00 90.50 79 ILE A C 1
ATOM 580 O O . ILE A 1 79 ? 2.894 3.973 -13.852 1.00 90.50 79 ILE A O 1
ATOM 584 N N . SER A 1 80 ? 2.918 1.897 -13.007 1.00 91.12 80 SER A N 1
ATOM 585 C CA . SER A 1 80 ? 2.010 1.318 -13.990 1.00 91.12 80 SER A CA 1
ATOM 586 C C . SER A 1 80 ? 1.130 0.274 -13.324 1.00 91.12 80 SER A C 1
ATOM 588 O O . SER A 1 80 ? 1.626 -0.732 -12.816 1.00 91.12 80 SER A O 1
ATOM 590 N N . PHE A 1 81 ? -0.176 0.514 -13.359 1.00 90.50 81 PHE A N 1
ATOM 591 C CA . PHE A 1 81 ? -1.187 -0.390 -12.833 1.00 90.50 81 PHE A CA 1
ATOM 592 C C . PHE A 1 81 ? -1.819 -1.186 -13.978 1.00 90.50 81 PHE A C 1
ATOM 594 O O . PHE A 1 81 ? -2.088 -0.661 -15.060 1.00 90.50 81 PHE A O 1
ATOM 601 N N . GLY A 1 82 ? -1.997 -2.480 -13.745 1.00 87.19 82 GLY A N 1
ATOM 602 C CA . GLY A 1 82 ? -2.751 -3.390 -14.589 1.00 87.19 82 GLY A CA 1
ATOM 603 C C . GLY A 1 82 ? -4.212 -3.452 -14.167 1.00 87.19 82 GLY A C 1
ATOM 604 O O . GLY A 1 82 ? -4.728 -2.567 -13.494 1.00 87.19 82 GLY A O 1
ATOM 605 N N . SER A 1 83 ? -4.892 -4.524 -14.567 1.00 85.00 83 SER A N 1
ATOM 606 C CA . SER A 1 83 ? -6.280 -4.747 -14.172 1.00 85.00 83 SER A CA 1
ATOM 607 C C . SER A 1 83 ? -6.421 -4.848 -12.656 1.00 85.00 83 SER A C 1
ATOM 609 O O . SER A 1 83 ? -5.576 -5.427 -11.962 1.00 85.00 83 SER A O 1
ATOM 611 N N . SER A 1 84 ? -7.530 -4.321 -12.154 1.00 81.69 84 SER A N 1
ATOM 612 C CA . SER A 1 84 ? -7.846 -4.368 -10.739 1.00 81.69 84 SER A CA 1
ATOM 613 C C . SER A 1 84 ? -8.043 -5.815 -10.269 1.00 81.69 84 SER A C 1
ATOM 615 O O . SER A 1 84 ? -8.626 -6.652 -10.963 1.00 81.69 84 SER A O 1
ATOM 617 N N . SER A 1 85 ? -7.520 -6.130 -9.088 1.00 73.38 85 SER A N 1
ATOM 618 C CA . SER A 1 85 ? -7.613 -7.455 -8.487 1.00 73.38 85 SER A CA 1
ATOM 619 C C . SER A 1 85 ? -8.980 -7.629 -7.843 1.00 73.38 85 SER A C 1
ATOM 621 O O . SER A 1 85 ? -9.343 -6.892 -6.932 1.00 73.38 85 SER A O 1
ATOM 623 N N . SER A 1 86 ? -9.715 -8.663 -8.242 1.00 71.25 86 SER A N 1
ATOM 624 C CA . SER A 1 86 ? -10.946 -9.078 -7.563 1.00 71.25 86 SER A CA 1
ATOM 625 C C . SER A 1 86 ? -10.677 -10.010 -6.374 1.00 71.25 86 SER A C 1
ATOM 627 O O . SER A 1 86 ? -11.582 -10.725 -5.948 1.00 71.25 86 SER A O 1
ATOM 629 N N . ARG A 1 87 ? -9.430 -10.089 -5.878 1.00 75.62 87 ARG A N 1
ATOM 630 C CA . ARG A 1 87 ? -9.026 -11.059 -4.851 1.00 75.62 87 ARG A CA 1
ATOM 631 C C . ARG A 1 87 ? -9.211 -10.483 -3.438 1.00 75.62 87 ARG A C 1
ATOM 633 O O . ARG A 1 87 ? -8.383 -9.674 -3.019 1.00 75.62 87 ARG A O 1
ATOM 640 N N . PRO A 1 88 ? -10.235 -10.911 -2.673 1.00 77.44 88 PRO A N 1
ATOM 641 C CA . PRO A 1 88 ? -10.360 -10.543 -1.265 1.00 77.44 88 PRO A CA 1
ATOM 642 C C . PRO A 1 88 ? -9.304 -11.264 -0.407 1.00 77.44 88 PRO A C 1
ATOM 644 O O . PRO A 1 88 ? -8.548 -12.114 -0.880 1.00 77.44 88 PRO A O 1
ATOM 647 N N . GLY A 1 89 ? -9.257 -10.932 0.880 1.00 82.44 89 GLY A N 1
ATOM 648 C CA . GLY A 1 89 ? -8.363 -11.520 1.879 1.00 82.44 89 GLY A CA 1
ATOM 649 C C . GLY A 1 89 ? -6.945 -10.944 1.881 1.00 82.44 89 GLY A C 1
ATOM 650 O O . GLY A 1 89 ? -6.101 -11.396 2.656 1.00 82.44 89 GLY A O 1
ATOM 651 N N . ILE A 1 90 ? -6.666 -9.953 1.033 1.00 84.12 90 ILE A N 1
AT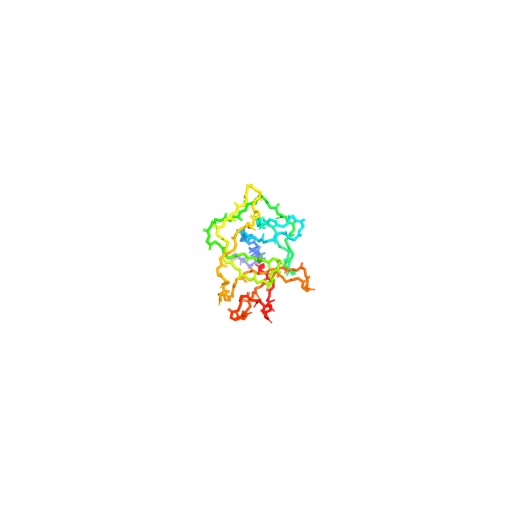OM 652 C CA . ILE A 1 90 ? -5.380 -9.255 0.998 1.00 84.12 90 ILE A CA 1
ATOM 653 C C . ILE A 1 90 ? -5.351 -8.112 2.009 1.00 84.12 90 ILE A C 1
ATOM 655 O O . ILE A 1 90 ? -6.386 -7.550 2.370 1.00 84.12 90 ILE A O 1
ATOM 659 N N . CYS A 1 91 ? -4.150 -7.783 2.475 1.00 88.50 91 CYS A N 1
ATOM 660 C CA . CYS A 1 91 ? -3.959 -6.594 3.284 1.00 88.50 91 CYS A CA 1
ATOM 661 C C . CYS A 1 91 ? -4.079 -5.357 2.392 1.00 88.50 91 CYS A C 1
ATOM 663 O O . CYS A 1 91 ? -3.412 -5.287 1.362 1.00 88.50 91 CYS A O 1
ATOM 665 N N . ALA A 1 92 ? -4.933 -4.416 2.775 1.00 89.69 92 ALA A N 1
ATOM 666 C CA . ALA A 1 92 ? -5.188 -3.203 2.020 1.00 89.69 92 ALA A CA 1
ATOM 667 C C . ALA A 1 92 ? -5.154 -1.992 2.948 1.00 89.69 92 ALA A C 1
ATOM 669 O O . ALA A 1 92 ? -5.492 -2.084 4.132 1.00 89.69 92 ALA A O 1
ATOM 670 N N . PHE A 1 93 ? -4.748 -0.856 2.394 1.00 92.69 93 PHE A N 1
ATOM 671 C CA . PHE A 1 93 ? -4.804 0.415 3.092 1.00 92.69 93 PHE A CA 1
ATOM 672 C C . PHE A 1 93 ? -6.250 0.924 3.118 1.00 92.69 93 PHE A C 1
ATOM 674 O O . PHE A 1 93 ? -6.884 1.058 2.072 1.00 92.69 93 PHE A O 1
ATOM 681 N N . ASN A 1 94 ? -6.777 1.189 4.311 1.00 92.50 94 ASN A N 1
ATOM 682 C CA . ASN A 1 94 ? -8.068 1.834 4.498 1.00 92.50 94 ASN A CA 1
ATOM 683 C C . ASN A 1 94 ? -7.849 3.335 4.697 1.00 92.50 94 ASN A C 1
ATOM 685 O O . ASN A 1 94 ? -7.456 3.777 5.776 1.00 92.50 94 ASN A O 1
ATOM 689 N N . SER A 1 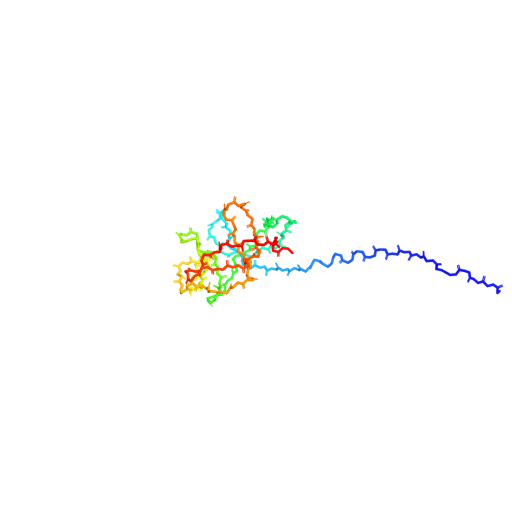95 ? -8.140 4.125 3.666 1.00 89.81 95 SER A N 1
ATOM 690 C CA . SER A 1 95 ? -7.992 5.583 3.698 1.00 89.81 95 SER A CA 1
ATOM 691 C C . SER A 1 95 ? -8.925 6.275 4.699 1.00 89.81 95 SER A C 1
ATOM 693 O O . SER A 1 95 ? -8.604 7.365 5.164 1.00 89.81 95 SER A O 1
ATOM 695 N N . ALA A 1 96 ? -10.045 5.649 5.085 1.00 91.19 96 ALA A N 1
ATOM 696 C CA . ALA A 1 96 ? -10.974 6.215 6.063 1.00 91.19 96 ALA A CA 1
ATOM 697 C C . ALA A 1 96 ? -10.460 6.099 7.507 1.00 91.19 96 ALA A C 1
ATOM 699 O O . ALA A 1 96 ? -10.708 6.991 8.316 1.00 91.19 96 ALA A O 1
ATOM 700 N N . SER A 1 97 ? -9.755 5.013 7.840 1.00 92.06 97 SER A N 1
ATOM 701 C CA . SER A 1 97 ? -9.159 4.805 9.169 1.00 92.06 97 SER A CA 1
ATOM 702 C C . SER A 1 97 ? -7.660 5.095 9.225 1.00 92.06 97 SER A C 1
ATOM 704 O O . SER A 1 97 ? -7.105 5.125 10.316 1.00 92.06 97 SER A O 1
ATOM 706 N N . ASN A 1 98 ? -7.014 5.302 8.075 1.00 91.75 98 ASN A N 1
ATOM 707 C CA . ASN A 1 98 ? -5.565 5.432 7.925 1.00 91.75 98 ASN A CA 1
ATOM 708 C C . ASN A 1 98 ? -4.785 4.218 8.475 1.00 91.75 98 ASN A C 1
ATOM 710 O O . ASN A 1 98 ? -3.703 4.354 9.041 1.00 91.75 98 ASN A O 1
ATOM 714 N N . THR A 1 99 ? -5.348 3.013 8.331 1.00 93.00 99 THR A N 1
ATOM 715 C CA . THR A 1 99 ? -4.754 1.761 8.832 1.00 93.00 99 THR A CA 1
ATOM 716 C C . THR A 1 99 ? -4.816 0.640 7.798 1.00 93.00 99 THR A C 1
ATOM 718 O O . THR A 1 99 ? -5.609 0.674 6.857 1.00 93.00 99 THR A O 1
ATOM 721 N N . TYR A 1 100 ? -3.980 -0.383 7.967 1.00 92.75 100 TYR A N 1
ATOM 722 C CA . TYR A 1 100 ? -3.980 -1.584 7.139 1.00 92.75 100 TYR A CA 1
ATOM 723 C C . TYR A 1 100 ? -4.894 -2.654 7.726 1.00 92.75 100 TYR A C 1
ATOM 725 O O . TYR A 1 100 ? -4.693 -3.150 8.841 1.00 92.75 100 TYR A O 1
ATOM 733 N N . GLN A 1 101 ? -5.884 -3.059 6.940 1.00 93.00 101 GLN A N 1
ATOM 734 C CA . GLN A 1 101 ? -6.875 -4.054 7.329 1.00 93.00 101 GLN A CA 1
ATOM 735 C C . GLN A 1 101 ? -7.033 -5.109 6.236 1.00 93.00 101 GLN A C 1
ATOM 737 O O . GLN A 1 101 ? -6.751 -4.878 5.059 1.00 93.00 101 GLN A O 1
ATOM 742 N N . ILE A 1 102 ? -7.488 -6.298 6.629 1.00 91.12 102 ILE A N 1
ATOM 743 C CA . ILE A 1 102 ? -7.833 -7.341 5.666 1.00 91.12 102 ILE A CA 1
ATOM 744 C C . ILE A 1 102 ? -9.051 -6.881 4.872 1.00 91.12 102 ILE A C 1
ATOM 746 O O . ILE A 1 102 ? -10.105 -6.606 5.446 1.00 91.12 102 ILE A O 1
ATOM 750 N N . CYS A 1 103 ? -8.919 -6.829 3.551 1.00 90.06 103 CYS A N 1
ATOM 751 C CA . CYS A 1 103 ? -10.039 -6.536 2.681 1.00 90.06 103 CYS A CA 1
ATOM 752 C C . CYS A 1 103 ? -10.914 -7.782 2.503 1.00 90.06 103 CYS A C 1
ATOM 754 O O . CYS A 1 103 ? -10.546 -8.708 1.785 1.00 90.06 103 CYS A O 1
ATOM 756 N N . ASN A 1 104 ? -12.078 -7.834 3.145 1.00 91.19 104 ASN A N 1
ATOM 757 C CA . ASN A 1 104 ? -12.969 -8.996 3.100 1.00 91.19 104 ASN A CA 1
ATOM 758 C C . ASN A 1 104 ? -13.814 -9.055 1.822 1.00 91.19 104 ASN A C 1
ATOM 760 O O . ASN A 1 104 ? -14.288 -10.126 1.443 1.00 91.19 104 ASN A O 1
ATOM 764 N N . SER A 1 105 ? -14.064 -7.914 1.178 1.00 91.25 105 SER A N 1
ATOM 765 C CA . SER A 1 105 ? -14.907 -7.838 -0.020 1.00 91.25 105 SER A CA 1
ATOM 766 C C . SER A 1 105 ? -14.457 -6.712 -0.940 1.00 91.25 105 SER A C 1
ATOM 768 O O . SER A 1 105 ? -14.135 -5.618 -0.474 1.00 91.25 105 SER A O 1
ATOM 770 N N . ILE A 1 106 ? -14.470 -6.996 -2.242 1.00 90.00 106 ILE A N 1
ATOM 771 C CA . ILE A 1 106 ? -14.001 -6.109 -3.304 1.00 90.00 106 ILE A CA 1
ATOM 772 C C . ILE A 1 106 ? -15.088 -5.954 -4.379 1.00 90.00 106 ILE A C 1
ATOM 774 O O . ILE A 1 106 ? -15.796 -6.917 -4.680 1.00 90.00 106 ILE A O 1
ATOM 778 N N . THR A 1 107 ? -15.233 -4.758 -4.958 1.00 90.56 107 THR A N 1
ATOM 779 C CA . THR A 1 107 ? -16.097 -4.532 -6.133 1.00 90.56 107 THR A CA 1
ATOM 780 C C . THR A 1 107 ? -15.493 -5.148 -7.394 1.00 90.56 107 THR A C 1
ATOM 782 O O . THR A 1 107 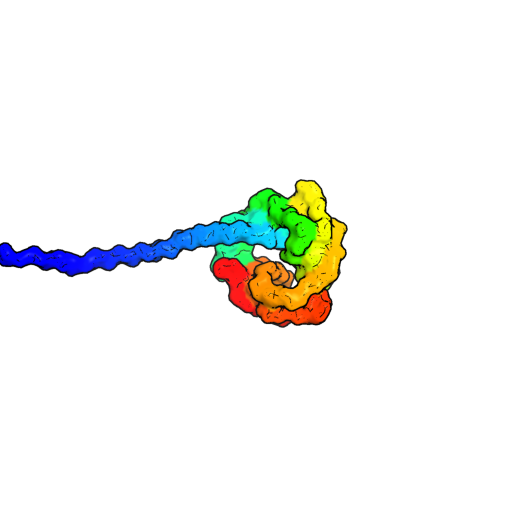? -14.309 -5.466 -7.452 1.00 90.56 107 THR A O 1
ATOM 785 N N . SER A 1 108 ? -16.260 -5.246 -8.481 1.00 86.19 108 SER A N 1
ATOM 786 C CA . SER A 1 108 ? -15.707 -5.659 -9.782 1.00 86.19 108 SER A CA 1
ATOM 787 C C . SER A 1 108 ? -14.607 -4.726 -10.311 1.00 86.19 108 SER A C 1
ATOM 789 O O . SER A 1 108 ? -13.905 -5.089 -11.248 1.00 86.19 108 SER A O 1
ATOM 791 N N . ARG A 1 109 ? -14.466 -3.528 -9.728 1.00 86.56 109 ARG A N 1
ATOM 792 C CA . ARG A 1 109 ? -13.422 -2.548 -10.043 1.00 86.56 109 ARG A CA 1
ATOM 793 C C . ARG A 1 109 ? -12.202 -2.646 -9.124 1.00 86.56 109 ARG A C 1
ATOM 795 O O . ARG A 1 109 ? -11.304 -1.838 -9.268 1.00 86.56 109 ARG A O 1
ATOM 802 N N . GLY A 1 110 ? -12.157 -3.580 -8.173 1.00 88.06 110 GLY A N 1
ATOM 803 C CA . GLY A 1 110 ? -11.028 -3.708 -7.244 1.00 88.06 110 GLY A CA 1
ATOM 804 C C . GLY A 1 110 ? -11.109 -2.832 -5.990 1.00 88.06 110 GLY A C 1
ATOM 805 O O . GLY A 1 110 ? -10.182 -2.853 -5.185 1.00 88.06 110 GLY A O 1
ATOM 806 N N . GLU A 1 111 ? -12.183 -2.064 -5.787 1.00 91.50 111 GLU A N 1
ATOM 807 C CA . GLU A 1 111 ? -12.345 -1.234 -4.583 1.00 91.50 111 GLU A CA 1
ATOM 808 C C . GLU A 1 111 ? -12.605 -2.126 -3.373 1.00 91.50 111 GLU A C 1
ATOM 810 O O . GLU A 1 111 ? -13.503 -2.971 -3.412 1.00 91.50 111 GLU A O 1
ATOM 815 N N . CYS A 1 112 ? -11.876 -1.912 -2.278 1.00 90.69 112 CYS A N 1
ATOM 816 C CA . CYS A 1 112 ? -12.204 -2.573 -1.025 1.00 90.69 112 CYS A CA 1
ATOM 817 C C . CYS A 1 112 ? -13.429 -1.916 -0.381 1.00 90.69 112 CYS A C 1
ATOM 819 O O . CYS A 1 112 ? -13.377 -0.758 0.023 1.00 90.69 112 CYS A O 1
ATOM 821 N N . ILE A 1 113 ? -14.525 -2.665 -0.255 1.00 92.56 113 ILE A N 1
ATOM 822 C CA . ILE A 1 113 ? -15.800 -2.161 0.291 1.00 92.56 113 ILE A CA 1
ATOM 823 C C . ILE A 1 113 ? -16.125 -2.705 1.679 1.00 92.56 113 ILE A C 1
ATOM 825 O O . ILE A 1 113 ? -17.089 -2.276 2.307 1.00 92.56 113 ILE A O 1
ATOM 829 N N . ASN A 1 114 ? -15.340 -3.664 2.165 1.00 93.75 114 ASN A N 1
ATOM 830 C CA . ASN A 1 114 ? -15.514 -4.227 3.494 1.00 93.75 114 ASN A CA 1
ATOM 831 C C . ASN A 1 114 ? -14.148 -4.521 4.110 1.00 93.75 114 ASN A C 1
ATOM 833 O O . ASN A 1 114 ? -13.491 -5.498 3.741 1.00 93.75 114 ASN A O 1
ATOM 837 N N . PHE A 1 115 ? -13.736 -3.678 5.051 1.00 93.25 115 PHE A N 1
ATOM 838 C CA . PHE A 1 115 ? -12.512 -3.867 5.816 1.00 93.25 115 PHE A CA 1
ATOM 839 C C . PHE A 1 115 ? -12.795 -4.664 7.089 1.00 93.25 115 PHE A C 1
ATOM 841 O O . PHE A 1 115 ? -13.721 -4.375 7.843 1.00 93.25 115 PHE A O 1
ATOM 848 N N . GLY A 1 116 ? -11.984 -5.693 7.314 1.00 92.31 116 GLY A N 1
ATOM 849 C CA . GLY A 1 116 ? -12.057 -6.565 8.474 1.00 92.31 116 GLY A CA 1
ATOM 850 C C . GLY A 1 116 ? -11.089 -6.173 9.583 1.00 92.31 116 GLY A C 1
ATOM 851 O O . GLY A 1 116 ? -10.848 -5.002 9.879 1.00 92.31 116 GLY A O 1
ATOM 852 N N . LYS A 1 117 ? -10.515 -7.199 10.212 1.00 92.00 117 LYS A N 1
ATOM 853 C CA . LYS A 1 117 ? -9.500 -7.021 11.250 1.00 92.00 117 LYS A CA 1
ATOM 854 C C . LYS A 1 117 ? -8.213 -6.380 10.691 1.00 92.00 117 LYS A C 1
ATOM 856 O O . LYS A 1 117 ? -7.937 -6.525 9.496 1.00 92.00 117 LYS A O 1
ATOM 861 N N . PRO A 1 118 ? -7.408 -5.735 11.551 1.00 92.06 118 PRO A N 1
ATOM 862 C CA . PRO A 1 118 ? -6.046 -5.313 11.224 1.00 92.06 118 PRO A CA 1
ATOM 863 C C . PRO A 1 118 ? -5.194 -6.432 10.609 1.00 92.06 118 PRO A C 1
ATOM 865 O O . PRO A 1 118 ? -5.399 -7.608 10.910 1.00 92.06 118 PRO A O 1
ATOM 868 N N . CYS A 1 119 ? -4.218 -6.076 9.770 1.00 87.50 119 CYS A N 1
ATOM 869 C CA . CYS A 1 119 ? -3.359 -7.042 9.065 1.00 87.50 119 CYS A CA 1
ATOM 870 C C . CYS A 1 119 ? -2.275 -7.736 9.916 1.00 87.50 119 CYS A C 1
ATOM 872 O O . CYS A 1 119 ? -1.459 -8.465 9.340 1.00 87.50 119 CYS A O 1
ATOM 874 N N . ARG A 1 120 ? -2.265 -7.498 11.233 1.00 78.88 120 ARG A N 1
ATOM 875 C CA . ARG A 1 120 ? -1.318 -8.047 12.212 1.00 78.88 120 ARG A CA 1
ATOM 876 C C . ARG A 1 120 ? -1.630 -9.495 12.597 1.00 78.88 120 ARG A C 1
ATOM 878 O O . ARG A 1 120 ? -2.827 -9.851 12.702 1.00 78.88 120 ARG A O 1
#

Organism: NCBI:txid80876

Secondary structure (DSSP, 8-state):
---------------------EEEE-TTTSSEEEEEEE-TTS-EEEEEEE---TT-EEEETTTTEEEEEEEE-TTS-EEEEEEEP---SSEEEETTTTEEEEEEEE-TT--EEEEEEE--

Sequence (120 aa):
MNPRILCLVIVLMALSPVAFARCLYNPETGDTQECRSMNAIGECLNFGPSCGEAGDVTYNPQTNTMEICNTFSSTGACISFGSSSSRPGICAFNSASNTYQICNSITSRGECINFGKPCR

pLDDT: mean 80.09, std 17.5, range [36.97, 93.75]

Foldseek 3Di:
DDDDDDDPPPPPPPPPVPQPQDQAQDPVVQFGFGQRDADQQADRPDTDFADDDQQDFYQDPVVQFTFGQRDADPRRHRPDTDQTDQDFQDWYQDPVVRGTFGQHGADNRRHRPDGDGHPD